Protein AF-A0A5A7NBV4-F1 (afdb_monomer_lite)

Secondary structure (DSSP, 8-state):
---EEEEE-S-HHHHHHHHHHHHHTTT-EEEEE-SSEEEEE-SSTTSPEEEEE--TTSSPP-PPTT-------SSHHHHHHHHHHHHHTT----TTTSTTGGGT-HHHHHHHHHHHHTT--

Radius of gyration: 13.88 Å; chains: 1; bounding box: 31×30×39 Å

Organism: NCBI:txid1236968

Structure (mmCIF, N/CA/C/O backbone):
data_AF-A0A5A7NBV4-F1
#
_entry.id   AF-A0A5A7NBV4-F1
#
loop_
_atom_site.group_PDB
_atom_site.id
_atom_site.type_symbol
_atom_site.label_atom_id
_atom_site.label_alt_id
_atom_site.label_comp_id
_atom_site.label_asym_id
_atom_site.label_entity_id
_atom_site.label_seq_id
_atom_site.pdbx_PDB_ins_code
_atom_site.Cartn_x
_atom_site.Cartn_y
_atom_site.Cartn_z
_atom_site.occupancy
_atom_site.B_iso_or_equiv
_atom_site.auth_seq_id
_atom_site.auth_comp_id
_atom_site.auth_asym_id
_atom_site.auth_atom_id
_atom_site.pdbx_PDB_model_num
ATOM 1 N N . MET A 1 1 ? -3.976 20.137 2.227 1.00 70.00 1 MET A N 1
ATOM 2 C CA . MET A 1 1 ? -4.686 18.863 1.991 1.00 70.00 1 MET A CA 1
ATOM 3 C C . MET A 1 1 ? -3.930 18.112 0.911 1.00 70.00 1 MET A C 1
ATOM 5 O O . MET A 1 1 ? -3.671 18.708 -0.127 1.00 70.00 1 MET A O 1
ATOM 9 N N . ILE A 1 2 ? -3.487 16.883 1.173 1.00 82.31 2 ILE A N 1
ATOM 10 C CA . ILE A 1 2 ? -2.797 16.065 0.165 1.00 82.31 2 ILE A CA 1
ATOM 11 C C . ILE A 1 2 ? -3.876 15.422 -0.708 1.00 82.31 2 ILE A C 1
ATOM 13 O O . ILE A 1 2 ? -4.778 14.785 -0.176 1.00 82.31 2 ILE A O 1
ATOM 17 N N . GLY A 1 3 ? -3.816 15.631 -2.024 1.00 89.81 3 GLY A N 1
ATOM 18 C CA . GLY A 1 3 ? -4.787 15.042 -2.954 1.00 89.81 3 GLY A CA 1
ATOM 19 C C . GLY A 1 3 ? -4.488 13.576 -3.268 1.00 89.81 3 GLY A C 1
ATOM 20 O O . GLY A 1 3 ? -5.403 12.767 -3.396 1.00 89.81 3 GLY A O 1
ATOM 21 N N . TYR A 1 4 ? -3.207 13.233 -3.384 1.00 91.25 4 TYR A N 1
ATOM 22 C CA . TYR A 1 4 ? -2.736 11.865 -3.555 1.00 91.25 4 TYR A CA 1
ATOM 23 C C . TYR A 1 4 ? -1.244 11.758 -3.231 1.00 91.25 4 TYR A C 1
ATOM 25 O O . TYR A 1 4 ? -0.522 12.758 -3.217 1.00 91.25 4 TYR A O 1
ATOM 33 N N . VAL A 1 5 ? -0.782 10.531 -3.020 1.00 90.44 5 VAL A N 1
ATOM 34 C CA . VAL A 1 5 ? 0.635 10.165 -2.968 1.00 90.44 5 VAL A CA 1
ATOM 35 C C . VAL A 1 5 ? 0.895 9.010 -3.928 1.00 90.44 5 VAL A C 1
ATOM 37 O O . VAL A 1 5 ? 0.049 8.129 -4.072 1.00 90.44 5 VAL A O 1
ATOM 40 N N . THR A 1 6 ? 2.062 9.000 -4.569 1.00 90.25 6 THR A N 1
ATOM 41 C CA . THR A 1 6 ? 2.480 7.921 -5.470 1.00 90.25 6 THR A CA 1
ATOM 42 C C . THR A 1 6 ? 3.825 7.368 -5.025 1.00 90.25 6 THR A C 1
ATOM 44 O O . THR A 1 6 ? 4.739 8.138 -4.732 1.00 90.25 6 THR A O 1
ATOM 47 N N . VAL A 1 7 ? 3.958 6.042 -5.000 1.00 88.31 7 VAL A N 1
ATOM 48 C CA . VAL A 1 7 ? 5.206 5.343 -4.671 1.00 88.31 7 VAL A CA 1
ATOM 49 C C . VAL A 1 7 ? 5.690 4.504 -5.852 1.00 88.31 7 VAL A C 1
ATOM 51 O O . VAL A 1 7 ? 4.898 3.935 -6.601 1.00 88.31 7 VAL A O 1
ATOM 54 N N . GLY A 1 8 ? 7.006 4.446 -6.044 1.00 87.69 8 GLY A N 1
ATOM 55 C CA . GLY A 1 8 ? 7.611 3.636 -7.098 1.00 87.69 8 GLY A CA 1
ATOM 56 C C . GLY A 1 8 ? 7.606 2.146 -6.750 1.00 87.69 8 GLY A C 1
ATOM 57 O O . GLY A 1 8 ? 7.876 1.779 -5.609 1.00 87.69 8 GLY A O 1
ATOM 58 N N . THR A 1 9 ? 7.365 1.286 -7.738 1.00 87.12 9 THR A N 1
ATOM 59 C CA . THR A 1 9 ? 7.568 -0.169 -7.648 1.00 87.12 9 THR A CA 1
ATOM 60 C C . THR A 1 9 ? 8.294 -0.686 -8.889 1.00 87.12 9 THR A C 1
ATOM 62 O O . THR A 1 9 ? 8.270 -0.055 -9.943 1.00 87.12 9 THR A O 1
ATOM 65 N N . LYS A 1 10 ? 8.951 -1.840 -8.765 1.00 86.19 10 LYS A N 1
ATOM 66 C CA . LYS A 1 10 ? 9.512 -2.601 -9.896 1.00 86.19 10 LYS A CA 1
ATOM 67 C C . LYS A 1 10 ? 8.536 -3.636 -10.464 1.00 86.19 10 LYS A C 1
ATOM 69 O O . LYS A 1 10 ? 8.723 -4.089 -11.583 1.00 86.19 10 LYS A O 1
ATOM 74 N N . ASP A 1 11 ? 7.527 -4.005 -9.680 1.00 88.69 11 ASP A N 1
ATOM 75 C CA . ASP A 1 11 ? 6.537 -5.028 -10.004 1.00 88.69 11 ASP A CA 1
ATOM 76 C C . ASP A 1 11 ? 5.158 -4.486 -9.618 1.00 88.69 11 ASP A C 1
ATOM 78 O O . ASP A 1 11 ? 4.837 -4.329 -8.433 1.00 88.69 11 ASP A O 1
ATOM 82 N N . LEU A 1 12 ? 4.376 -4.113 -10.633 1.00 90.19 12 LEU A N 1
ATOM 83 C CA . LEU A 1 12 ? 3.040 -3.560 -10.437 1.00 90.19 12 LEU A CA 1
ATOM 84 C C . LEU A 1 12 ? 2.057 -4.606 -9.937 1.00 90.19 12 LEU A C 1
ATOM 86 O O . LEU A 1 12 ? 1.210 -4.265 -9.121 1.00 90.19 12 LEU A O 1
ATOM 90 N N . GLU A 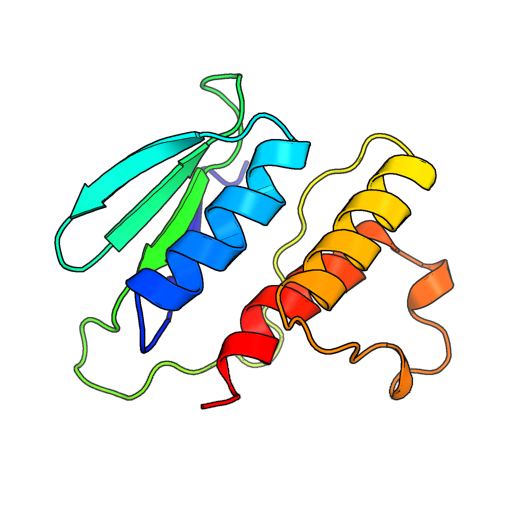1 13 ? 2.147 -5.848 -10.403 1.00 91.50 13 GLU A N 1
ATOM 91 C CA . GLU A 1 13 ? 1.173 -6.885 -10.067 1.00 91.50 13 GLU A CA 1
ATOM 92 C C . GLU A 1 13 ? 1.327 -7.311 -8.610 1.00 91.50 13 GLU A C 1
ATOM 94 O O . GLU A 1 13 ? 0.350 -7.326 -7.857 1.00 91.50 13 GLU A O 1
ATOM 99 N N . LYS A 1 14 ? 2.569 -7.558 -8.178 1.00 90.12 14 LYS A N 1
ATOM 100 C CA . LYS A 1 14 ? 2.880 -7.894 -6.786 1.00 90.12 14 LYS A CA 1
ATOM 101 C C . LYS A 1 14 ? 2.506 -6.756 -5.839 1.00 90.12 14 LYS A C 1
ATOM 103 O O . LYS A 1 14 ? 1.889 -6.990 -4.799 1.00 90.12 14 LYS A O 1
ATOM 108 N N . ALA A 1 15 ? 2.841 -5.517 -6.203 1.00 90.44 15 ALA A N 1
ATOM 109 C CA . ALA A 1 15 ? 2.481 -4.347 -5.410 1.00 90.44 15 ALA A CA 1
ATOM 110 C C . ALA A 1 15 ? 0.962 -4.121 -5.380 1.00 90.44 15 ALA A C 1
ATOM 112 O O . ALA A 1 15 ? 0.410 -3.809 -4.327 1.00 90.44 15 ALA A O 1
ATOM 113 N N . ALA A 1 16 ? 0.264 -4.323 -6.498 1.00 93.19 16 ALA A N 1
ATOM 114 C CA . ALA A 1 16 ? -1.185 -4.197 -6.553 1.00 93.19 16 ALA A CA 1
ATOM 115 C C . ALA A 1 16 ? -1.875 -5.230 -5.669 1.00 93.19 16 ALA A C 1
ATOM 117 O O . ALA A 1 16 ? -2.731 -4.847 -4.882 1.00 93.19 16 ALA A O 1
ATOM 118 N N . ALA A 1 17 ? -1.464 -6.500 -5.724 1.00 93.25 17 ALA A N 1
ATOM 119 C CA . ALA A 1 17 ? -2.011 -7.542 -4.858 1.00 93.25 17 ALA A CA 1
ATOM 120 C C . ALA A 1 17 ? -1.839 -7.198 -3.367 1.00 93.25 17 ALA A C 1
ATOM 122 O O . ALA A 1 17 ? -2.759 -7.387 -2.568 1.00 93.25 17 ALA A O 1
ATOM 123 N N . PHE A 1 18 ? -0.683 -6.634 -3.002 1.00 90.56 18 PHE A N 1
ATOM 124 C CA . PHE A 1 18 ? -0.429 -6.141 -1.653 1.00 90.56 18 PHE A CA 1
ATOM 125 C C . PHE A 1 18 ? -1.382 -4.990 -1.276 1.00 90.56 18 PHE A C 1
ATOM 127 O O . PHE A 1 18 ? -2.075 -5.063 -0.258 1.00 90.56 18 PHE A O 1
ATOM 134 N N . PHE A 1 19 ? -1.448 -3.927 -2.084 1.00 92.06 19 PHE A N 1
ATOM 135 C CA . PHE A 1 19 ? -2.233 -2.735 -1.746 1.00 92.06 19 PHE A CA 1
ATOM 136 C C . PHE A 1 19 ? -3.740 -2.936 -1.889 1.00 92.06 19 PHE A C 1
ATOM 138 O O . PHE A 1 19 ? -4.483 -2.346 -1.111 1.00 92.06 19 PHE A O 1
ATOM 145 N N . ASP A 1 20 ? -4.205 -3.805 -2.785 1.00 94.12 20 ASP A N 1
ATOM 146 C CA . ASP A 1 20 ? -5.609 -4.214 -2.839 1.00 94.12 20 ASP A CA 1
ATOM 147 C C . ASP A 1 20 ? -6.032 -4.826 -1.507 1.00 94.12 20 ASP A C 1
ATOM 149 O O . ASP A 1 20 ? -7.006 -4.389 -0.899 1.00 94.12 20 ASP A O 1
ATOM 153 N N . ALA A 1 21 ? -5.276 -5.817 -1.028 1.00 93.12 21 ALA A N 1
ATOM 154 C CA . ALA A 1 21 ? -5.604 -6.522 0.200 1.00 93.12 21 ALA A CA 1
ATOM 155 C C . ALA A 1 21 ? -5.459 -5.627 1.440 1.00 93.12 21 ALA A C 1
ATOM 157 O O . ALA A 1 21 ? -6.258 -5.741 2.371 1.00 93.12 21 ALA A O 1
ATOM 158 N N . LEU A 1 22 ? -4.467 -4.730 1.459 1.00 90.75 22 LEU A N 1
ATOM 159 C CA . LEU A 1 22 ? -4.254 -3.814 2.577 1.00 90.75 22 LEU A CA 1
ATOM 160 C C . LEU A 1 22 ? -5.314 -2.703 2.619 1.00 90.75 22 LEU A C 1
ATOM 162 O O . LEU A 1 22 ? -5.927 -2.473 3.661 1.00 90.75 22 LEU A O 1
ATOM 166 N N . LEU A 1 23 ? -5.555 -2.017 1.497 1.00 91.62 23 LEU A N 1
ATOM 167 C CA . LEU A 1 23 ? -6.484 -0.884 1.430 1.00 91.62 23 LEU A CA 1
ATOM 168 C C . LEU A 1 23 ? -7.949 -1.328 1.483 1.00 91.62 23 LEU A C 1
ATOM 170 O O . LEU A 1 23 ? -8.791 -0.556 1.948 1.00 91.62 23 LEU A O 1
ATOM 174 N N . ALA A 1 24 ? -8.262 -2.575 1.113 1.00 92.44 24 ALA A N 1
ATOM 175 C CA . ALA A 1 24 ? -9.593 -3.150 1.302 1.00 92.44 24 ALA A CA 1
ATOM 176 C C . ALA A 1 24 ? -10.046 -3.126 2.773 1.00 92.44 24 ALA A C 1
ATOM 178 O O . ALA A 1 24 ? -11.237 -2.946 3.029 1.00 92.44 24 ALA A O 1
ATOM 179 N N . LEU A 1 25 ? -9.124 -3.203 3.747 1.00 90.06 25 LEU A N 1
ATOM 180 C CA . LEU A 1 25 ? -9.455 -3.056 5.175 1.00 90.06 25 LEU A CA 1
ATOM 181 C C . LEU A 1 25 ? -10.095 -1.696 5.495 1.00 90.06 25 LEU A C 1
ATOM 183 O O . LEU A 1 25 ? -10.934 -1.598 6.386 1.00 90.06 25 LEU A O 1
ATOM 187 N N . LYS A 1 26 ? -9.733 -0.657 4.735 1.00 86.38 26 LYS A N 1
ATOM 188 C CA . LYS A 1 26 ? -10.282 0.704 4.830 1.00 86.38 26 LYS A CA 1
ATOM 189 C C . LYS A 1 26 ? -11.436 0.953 3.856 1.00 86.38 26 LYS A C 1
ATOM 191 O O . LYS A 1 26 ? -11.925 2.076 3.748 1.00 86.38 26 LYS A O 1
ATOM 196 N N . GLY A 1 27 ? -11.872 -0.075 3.128 1.00 90.06 27 GLY A N 1
ATOM 197 C CA . GLY A 1 27 ? -12.821 0.055 2.025 1.00 90.06 27 GLY A CA 1
ATOM 198 C C . GLY A 1 27 ? -12.278 0.862 0.848 1.00 90.06 27 GLY A C 1
ATOM 199 O O . GLY A 1 27 ? -13.065 1.454 0.112 1.00 90.06 27 GLY A O 1
ATOM 200 N N . GLY A 1 28 ? -10.952 0.915 0.698 1.00 91.44 28 GLY A N 1
ATOM 201 C CA . GLY A 1 28 ? -10.313 1.464 -0.485 1.00 91.44 28 GLY A CA 1
ATOM 202 C C . GLY A 1 28 ? -10.552 0.572 -1.700 1.00 91.44 28 GLY A C 1
ATOM 203 O O . GLY A 1 28 ? -10.627 -0.651 -1.584 1.00 91.44 28 GLY A O 1
ATOM 204 N N . SER A 1 29 ? -10.676 1.185 -2.871 1.00 93.69 29 SER A N 1
ATOM 205 C CA . SER A 1 29 ? -10.880 0.483 -4.141 1.00 93.69 29 SER A CA 1
ATOM 206 C C . SER A 1 29 ? -10.069 1.129 -5.256 1.00 93.69 29 SER A C 1
ATOM 208 O O . SER A 1 29 ? -9.660 2.289 -5.142 1.00 93.69 29 SER A O 1
ATOM 210 N N . ARG A 1 30 ? -9.796 0.363 -6.319 1.00 94.75 30 ARG A N 1
ATOM 211 C CA . ARG A 1 30 ? -9.047 0.854 -7.479 1.00 94.75 30 ARG A CA 1
ATOM 212 C C . ARG A 1 30 ? -9.830 1.978 -8.158 1.00 94.75 30 ARG A C 1
ATOM 214 O O . ARG A 1 30 ? -10.976 1.802 -8.553 1.00 94.75 30 ARG A O 1
ATOM 221 N N . LEU A 1 31 ? -9.177 3.122 -8.303 1.00 94.12 31 LEU A N 1
ATOM 222 C CA . LEU A 1 31 ? -9.665 4.291 -9.026 1.00 94.12 31 LEU A CA 1
ATOM 223 C C . LEU A 1 31 ? -9.233 4.253 -10.493 1.00 94.12 31 LEU A C 1
ATOM 225 O O . LEU A 1 31 ? -9.996 4.628 -11.377 1.00 94.12 31 LEU A O 1
ATOM 229 N N . MET A 1 32 ? -7.984 3.855 -10.742 1.00 93.25 32 MET A N 1
ATOM 230 C CA . MET A 1 32 ? -7.419 3.774 -12.084 1.00 93.25 32 MET A CA 1
ATOM 231 C C . MET A 1 32 ? -6.409 2.637 -12.165 1.00 93.25 32 MET A C 1
ATOM 233 O O . MET A 1 32 ? -5.722 2.332 -11.187 1.00 93.25 32 MET A O 1
ATOM 237 N N . GLN A 1 33 ? -6.281 2.068 -13.356 1.00 95.06 33 GLN A N 1
ATOM 238 C CA . GLN A 1 33 ? -5.248 1.103 -13.689 1.00 95.06 33 GLN A CA 1
ATOM 239 C C . GLN A 1 33 ? -4.820 1.307 -15.138 1.00 95.06 33 GLN A C 1
ATOM 241 O O . GLN A 1 33 ? -5.649 1.403 -16.038 1.00 95.06 33 GLN A O 1
ATOM 246 N N . THR A 1 34 ? -3.512 1.365 -15.333 1.00 94.12 34 THR A N 1
ATOM 247 C CA . THR A 1 34 ? -2.829 1.374 -16.626 1.00 94.12 34 THR A CA 1
ATOM 248 C C . THR A 1 34 ? -1.656 0.400 -16.553 1.00 94.12 34 THR A C 1
ATOM 250 O O . THR A 1 34 ? -1.317 -0.080 -15.470 1.00 94.12 34 THR A O 1
ATOM 253 N N . ASP A 1 35 ? -0.965 0.191 -17.668 1.00 92.25 35 ASP A N 1
ATOM 254 C CA . ASP A 1 35 ? 0.218 -0.678 -17.729 1.00 92.25 35 ASP A CA 1
ATOM 255 C C . ASP A 1 35 ? 1.405 -0.161 -16.893 1.00 92.25 35 ASP A C 1
ATOM 257 O O . ASP A 1 35 ? 2.404 -0.856 -16.724 1.00 92.25 35 ASP A O 1
ATOM 261 N N . ARG A 1 36 ? 1.330 1.079 -16.386 1.00 91.88 36 ARG A N 1
ATOM 262 C CA . ARG A 1 36 ? 2.415 1.724 -15.627 1.00 91.88 36 ARG A CA 1
ATOM 263 C C . ARG A 1 36 ? 2.023 2.203 -14.237 1.00 91.88 36 ARG A C 1
ATOM 265 O O . ARG A 1 36 ? 2.917 2.449 -13.431 1.00 91.88 36 ARG A O 1
ATOM 272 N N . VAL A 1 37 ? 0.733 2.381 -13.964 1.00 93.94 37 VAL A N 1
AT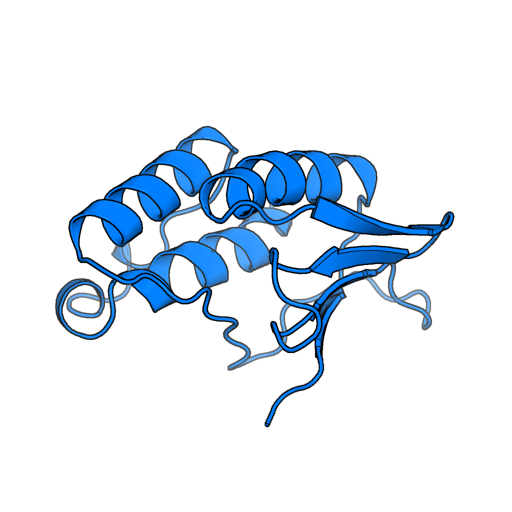OM 273 C CA . VAL A 1 37 ? 0.231 3.023 -12.742 1.00 93.94 37 VAL A CA 1
ATOM 274 C C . VAL A 1 37 ? -1.058 2.360 -12.293 1.00 93.94 37 VAL A C 1
ATOM 276 O O . VAL A 1 37 ? -1.962 2.154 -13.104 1.00 93.94 37 VAL A O 1
ATOM 279 N N . ILE A 1 38 ? -1.168 2.111 -10.991 1.00 96.19 38 ILE A N 1
ATOM 280 C CA . ILE A 1 38 ? -2.409 1.687 -10.339 1.00 96.19 38 ILE A CA 1
ATOM 281 C C . ILE A 1 38 ? -2.658 2.632 -9.172 1.00 96.19 38 ILE A C 1
ATOM 283 O O . ILE A 1 38 ? -1.737 2.926 -8.413 1.00 96.19 38 ILE A O 1
ATOM 287 N N . ALA A 1 39 ? -3.884 3.133 -9.039 1.00 96.00 39 ALA A N 1
ATOM 288 C CA . ALA A 1 39 ? -4.254 4.002 -7.930 1.00 96.00 39 ALA A CA 1
ATOM 289 C C . ALA A 1 39 ? -5.535 3.543 -7.250 1.00 96.00 39 ALA A C 1
ATOM 291 O O . ALA A 1 39 ? -6.450 3.031 -7.894 1.00 96.00 39 ALA A O 1
ATOM 292 N N . TRP A 1 40 ? -5.612 3.818 -5.956 1.00 95.69 40 TRP A N 1
ATOM 293 C CA . TRP A 1 40 ? -6.735 3.552 -5.080 1.00 95.69 40 TRP A CA 1
ATOM 294 C C . TRP A 1 40 ? -7.221 4.840 -4.434 1.00 95.69 40 TRP A C 1
ATOM 296 O O . TRP A 1 40 ? -6.486 5.824 -4.305 1.00 95.69 40 TRP A O 1
ATOM 306 N N . ARG A 1 41 ? -8.470 4.808 -3.983 1.00 94.25 41 ARG A N 1
ATOM 307 C CA . ARG A 1 41 ? -9.053 5.830 -3.117 1.00 94.25 41 ARG A CA 1
ATOM 308 C C . ARG A 1 41 ? -9.948 5.169 -2.081 1.00 94.25 41 ARG A C 1
ATOM 310 O O . ARG A 1 41 ? -10.473 4.083 -2.332 1.00 94.25 41 ARG A O 1
ATOM 317 N N . GLY A 1 42 ? -10.104 5.825 -0.933 1.00 89.94 42 GLY A N 1
ATOM 318 C CA . GLY A 1 42 ? -11.136 5.485 0.043 1.00 89.94 42 GLY A CA 1
ATOM 319 C C . GLY A 1 42 ? -12.556 5.698 -0.499 1.00 89.94 42 GLY A C 1
ATOM 320 O O . GLY A 1 42 ? -12.759 6.043 -1.666 1.00 89.94 42 GLY A O 1
ATOM 321 N N . LYS A 1 43 ? -13.552 5.458 0.356 1.00 86.88 43 LYS A N 1
ATOM 322 C CA . LYS A 1 43 ? -14.974 5.490 -0.022 1.00 86.88 43 LYS A CA 1
ATOM 323 C C . LYS A 1 43 ? -15.459 6.889 -0.392 1.00 86.88 43 LYS A C 1
ATOM 325 O O . LYS A 1 43 ? -16.381 7.012 -1.196 1.00 86.88 43 LYS A O 1
ATOM 330 N N . ASN A 1 44 ? -14.879 7.931 0.201 1.00 88.00 44 ASN A N 1
ATOM 331 C CA . ASN A 1 44 ? -15.301 9.296 -0.062 1.00 88.00 44 ASN A CA 1
ATOM 332 C C . ASN A 1 44 ? -14.471 9.891 -1.206 1.00 88.00 44 ASN A C 1
ATOM 334 O O . ASN A 1 44 ? -13.251 9.728 -1.243 1.00 88.00 44 ASN A O 1
ATOM 338 N N . PRO A 1 45 ? -15.081 10.685 -2.103 1.00 84.00 45 PRO A N 1
ATOM 339 C CA . PRO A 1 45 ? -14.345 11.373 -3.165 1.00 84.00 45 PRO A CA 1
ATOM 340 C C . PRO A 1 45 ? -13.223 12.294 -2.660 1.00 84.00 45 PRO A C 1
ATOM 342 O O . PRO A 1 45 ? -12.277 12.552 -3.404 1.00 84.00 45 PRO A O 1
ATOM 345 N N . GLN A 1 46 ? -13.346 12.771 -1.416 1.00 87.25 46 GLN A N 1
ATOM 346 C CA . GLN A 1 46 ? -12.390 13.647 -0.733 1.00 87.25 46 GLN A CA 1
ATOM 347 C C . GLN A 1 46 ? -11.241 12.890 -0.052 1.00 87.25 46 GLN A C 1
ATOM 349 O O . GLN A 1 46 ? -10.294 13.527 0.406 1.00 87.25 46 GLN A O 1
ATOM 354 N N . ASP A 1 47 ? -11.308 11.557 0.021 1.00 88.94 47 ASP A N 1
ATOM 355 C CA . ASP A 1 47 ? -10.232 10.761 0.601 1.00 88.94 47 ASP A CA 1
ATOM 356 C C . ASP A 1 47 ? -8.972 10.883 -0.270 1.00 88.94 47 ASP A C 1
ATOM 358 O O . ASP A 1 47 ? -9.040 10.917 -1.505 1.00 88.94 47 ASP A O 1
ATOM 362 N N . CYS A 1 48 ? -7.809 10.927 0.380 1.00 89.44 48 CYS A N 1
ATOM 363 C CA . CYS A 1 48 ? -6.519 11.000 -0.299 1.00 89.44 48 CYS A CA 1
ATOM 364 C C . CYS A 1 48 ? -6.304 9.769 -1.196 1.00 89.44 48 CYS A C 1
ATOM 366 O O . CYS A 1 48 ? -6.536 8.630 -0.782 1.00 89.44 48 CYS A O 1
ATOM 368 N N . GLY A 1 49 ? -5.844 9.996 -2.427 1.00 92.25 49 GLY A N 1
ATOM 369 C CA . GLY A 1 49 ? -5.463 8.919 -3.335 1.00 92.25 49 GLY A CA 1
ATOM 370 C C . GLY A 1 49 ? -4.129 8.275 -2.951 1.00 92.25 49 GLY A C 1
ATOM 371 O O . GLY A 1 49 ? -3.198 8.946 -2.507 1.00 92.25 49 GLY A O 1
ATOM 372 N N . PHE A 1 50 ? -4.005 6.975 -3.189 1.00 93.06 50 PHE A N 1
ATOM 373 C CA . PHE A 1 50 ? -2.735 6.258 -3.089 1.00 93.06 50 PHE A CA 1
ATOM 374 C C . PHE A 1 50 ? -2.420 5.613 -4.432 1.00 93.06 50 PHE A C 1
ATOM 376 O O . PHE A 1 50 ? -3.282 4.952 -4.999 1.00 93.06 50 PHE A O 1
ATOM 383 N N . GLY A 1 51 ? -1.214 5.802 -4.954 1.00 93.25 51 GLY A N 1
ATOM 384 C CA . GLY A 1 51 ? -0.789 5.264 -6.240 1.00 93.25 51 GLY A CA 1
ATOM 385 C C . GLY A 1 51 ? 0.509 4.476 -6.145 1.00 93.25 51 GLY A C 1
ATOM 386 O O . GLY A 1 51 ? 1.407 4.828 -5.384 1.00 93.25 51 GLY A O 1
ATOM 387 N N . ILE A 1 52 ? 0.631 3.451 -6.979 1.00 92.88 52 ILE A N 1
ATOM 388 C CA . ILE A 1 52 ? 1.903 2.816 -7.319 1.00 92.88 52 ILE A CA 1
ATOM 389 C C . ILE A 1 52 ? 2.219 3.074 -8.787 1.00 92.88 52 ILE A C 1
ATOM 391 O O . ILE A 1 52 ? 1.312 3.104 -9.620 1.00 92.88 52 ILE A O 1
ATOM 395 N N . ALA A 1 53 ? 3.496 3.253 -9.111 1.00 92.00 53 ALA A N 1
ATOM 396 C CA . ALA A 1 53 ? 3.936 3.490 -10.480 1.00 92.00 53 ALA A CA 1
ATOM 397 C C . ALA A 1 53 ? 5.268 2.802 -10.790 1.00 92.00 53 ALA A C 1
ATOM 399 O O . ALA A 1 53 ? 6.143 2.711 -9.928 1.00 92.00 53 ALA A O 1
ATOM 400 N N . LEU A 1 54 ? 5.450 2.384 -12.043 1.00 90.12 54 LEU A N 1
ATOM 401 C CA . LEU A 1 54 ? 6.780 2.096 -12.581 1.00 90.12 54 LEU A CA 1
ATOM 402 C C . LEU A 1 54 ? 7.537 3.421 -12.782 1.00 90.12 54 LEU A C 1
ATOM 404 O O . LEU A 1 54 ? 6.965 4.341 -13.379 1.00 90.12 54 LEU A O 1
ATOM 408 N N . PRO A 1 55 ? 8.808 3.538 -12.348 1.00 86.06 55 PRO A N 1
ATOM 409 C CA . PRO A 1 55 ? 9.613 4.737 -12.565 1.00 86.06 55 PRO A CA 1
ATOM 410 C C . PRO A 1 55 ? 9.614 5.177 -14.034 1.00 86.06 55 PRO A C 1
ATOM 412 O O . PRO A 1 55 ? 9.782 4.371 -14.952 1.00 86.06 55 PRO A O 1
ATOM 415 N N . GLN A 1 56 ? 9.378 6.467 -14.265 1.00 80.25 56 GLN A N 1
ATOM 416 C CA . GLN A 1 56 ? 9.297 7.047 -15.611 1.00 80.25 56 GLN A CA 1
ATOM 417 C C . GLN A 1 56 ? 10.685 7.206 -16.252 1.00 80.25 56 GLN A C 1
ATOM 419 O O . GLN A 1 56 ? 10.812 7.160 -17.470 1.00 80.25 56 GLN A O 1
ATOM 424 N N . ASP A 1 57 ? 11.716 7.393 -15.429 1.00 83.25 57 ASP A N 1
ATOM 425 C CA . ASP A 1 57 ? 13.099 7.674 -15.828 1.00 83.25 57 ASP A CA 1
ATOM 426 C C . ASP A 1 57 ? 13.905 6.416 -16.196 1.00 83.25 57 ASP A C 1
ATOM 428 O O . ASP A 1 57 ? 15.063 6.518 -16.591 1.00 83.25 57 ASP A O 1
ATOM 432 N N . GLY A 1 58 ? 13.300 5.230 -16.073 1.00 77.75 58 GLY A N 1
ATOM 433 C CA . GLY A 1 58 ? 13.941 3.945 -16.352 1.00 77.75 58 GLY A CA 1
ATOM 434 C C . GLY A 1 58 ? 14.913 3.474 -15.267 1.00 77.75 58 GLY A C 1
ATOM 435 O O . GLY A 1 58 ? 15.475 2.387 -15.402 1.00 77.75 58 GLY A O 1
ATOM 436 N N . ASN A 1 59 ? 15.094 4.237 -14.186 1.00 83.06 59 ASN A N 1
ATOM 437 C CA . ASN A 1 59 ? 15.914 3.809 -13.061 1.00 83.06 59 ASN A CA 1
ATOM 438 C C . ASN A 1 59 ? 15.157 2.799 -12.183 1.00 83.06 59 ASN A C 1
ATOM 440 O O . ASN A 1 59 ? 13.922 2.777 -12.168 1.00 83.06 59 ASN A O 1
ATOM 444 N N . PRO A 1 60 ? 15.870 1.965 -11.405 1.00 81.00 60 PRO A N 1
ATOM 445 C CA . PRO A 1 60 ? 15.231 1.091 -10.432 1.00 81.00 60 PRO A CA 1
ATOM 446 C C . PRO A 1 60 ? 14.392 1.887 -9.429 1.00 81.00 60 PRO A C 1
ATOM 448 O O . PRO A 1 60 ? 14.823 2.927 -8.926 1.00 81.00 60 PRO A O 1
ATOM 451 N N . ALA A 1 61 ? 13.213 1.364 -9.084 1.00 81.19 61 ALA A N 1
ATOM 452 C CA . ALA A 1 61 ? 12.404 1.941 -8.020 1.00 81.19 61 ALA A CA 1
ATOM 453 C C . ALA A 1 61 ? 13.211 1.972 -6.713 1.00 81.19 61 ALA A C 1
ATOM 455 O O . ALA A 1 61 ? 13.791 0.967 -6.296 1.00 81.19 61 ALA A O 1
ATOM 456 N N . SER A 1 62 ? 13.244 3.134 -6.068 1.00 77.38 62 SER A N 1
ATOM 457 C C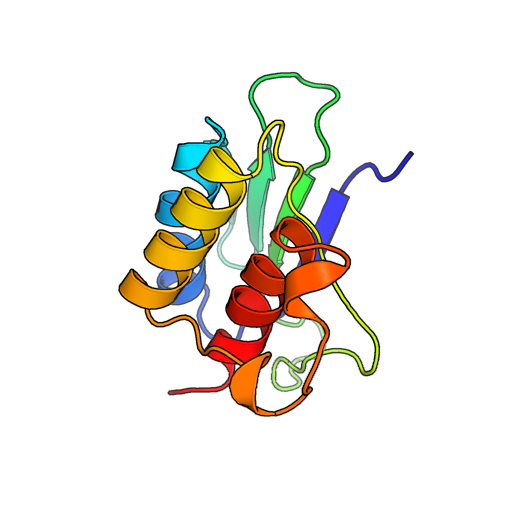A . SER A 1 62 ? 13.907 3.329 -4.784 1.00 77.38 62 SER A CA 1
ATOM 458 C C . SER A 1 62 ? 12.941 3.943 -3.783 1.00 77.38 62 SER A C 1
ATOM 460 O O . SER A 1 62 ? 11.953 4.586 -4.139 1.00 77.38 62 SER A O 1
ATOM 462 N N . VAL A 1 63 ? 13.230 3.726 -2.505 1.00 73.06 63 VAL A N 1
ATOM 463 C CA . VAL A 1 63 ? 12.541 4.426 -1.421 1.00 73.06 63 VAL A CA 1
ATOM 464 C C . VAL A 1 63 ? 13.240 5.761 -1.198 1.00 73.06 63 VAL A C 1
ATOM 466 O O . VAL A 1 63 ? 14.468 5.814 -1.085 1.00 73.06 63 VAL A O 1
ATOM 469 N N . GLY A 1 64 ? 12.468 6.845 -1.152 1.00 70.81 64 GLY A N 1
ATOM 470 C CA . GLY A 1 64 ? 13.010 8.160 -0.831 1.00 70.81 64 GLY A CA 1
ATOM 471 C C . GLY A 1 64 ? 13.503 8.192 0.616 1.00 70.81 64 GLY A C 1
ATOM 472 O O . GLY A 1 64 ? 12.801 7.747 1.526 1.00 70.81 64 GLY A O 1
ATOM 473 N N . ASN A 1 65 ? 14.708 8.714 0.846 1.00 72.94 65 ASN A N 1
ATOM 474 C CA . ASN A 1 65 ? 15.230 8.871 2.201 1.00 72.94 65 ASN A CA 1
ATOM 475 C C . ASN A 1 65 ? 14.342 9.847 2.996 1.00 72.94 65 ASN A C 1
ATOM 477 O O . ASN A 1 65 ? 14.152 10.986 2.575 1.00 72.94 65 ASN A O 1
ATOM 481 N N . GLY A 1 66 ? 13.785 9.391 4.122 1.00 67.00 66 GLY A N 1
ATOM 482 C CA . GLY A 1 66 ? 12.841 10.159 4.942 1.00 67.00 66 GLY A CA 1
ATOM 483 C C . GLY A 1 66 ? 11.384 10.142 4.457 1.00 67.00 66 GLY A C 1
ATOM 484 O O . GLY A 1 66 ? 10.537 10.767 5.091 1.00 67.00 66 GLY A O 1
ATOM 485 N N . VAL A 1 67 ? 11.063 9.428 3.370 1.00 77.81 67 VAL A N 1
ATOM 486 C CA . VAL A 1 67 ? 9.679 9.304 2.887 1.00 77.81 67 VAL A CA 1
ATOM 487 C C . VAL A 1 67 ? 8.903 8.313 3.745 1.00 77.81 67 VAL A C 1
ATOM 489 O O . VAL A 1 67 ? 9.318 7.173 3.953 1.00 77.81 67 VAL A O 1
ATOM 492 N N . MET A 1 68 ? 7.733 8.753 4.196 1.00 74.62 68 MET A N 1
ATOM 493 C CA . MET A 1 68 ? 6.815 7.973 5.008 1.00 74.62 68 MET A CA 1
ATOM 494 C C . MET A 1 68 ? 5.385 8.283 4.576 1.00 74.62 68 MET A C 1
ATOM 496 O O . MET A 1 68 ? 4.985 9.445 4.520 1.00 74.62 68 MET A O 1
ATOM 500 N N . VAL A 1 69 ? 4.621 7.240 4.259 1.00 81.06 69 VAL A N 1
ATOM 501 C CA . VAL A 1 69 ? 3.190 7.349 3.959 1.00 81.06 69 VAL A CA 1
ATOM 502 C C . VAL A 1 69 ? 2.425 6.743 5.122 1.00 81.06 69 VAL A C 1
ATOM 504 O O . VAL A 1 69 ? 2.814 5.697 5.628 1.00 81.06 69 VAL A O 1
ATOM 507 N N . ALA A 1 70 ? 1.353 7.405 5.547 1.00 78.31 70 ALA A N 1
ATOM 508 C CA . ALA A 1 70 ? 0.481 6.956 6.622 1.00 78.31 70 ALA A CA 1
ATOM 509 C C . ALA A 1 70 ? -0.945 6.734 6.086 1.00 78.31 70 ALA A C 1
ATOM 511 O O . ALA A 1 70 ? -1.434 7.511 5.271 1.00 78.31 70 ALA A O 1
ATOM 512 N N . ILE A 1 71 ? -1.605 5.680 6.560 1.00 81.25 71 ILE A N 1
ATOM 513 C CA . ILE A 1 71 ? -2.993 5.318 6.315 1.00 81.25 71 ILE A CA 1
ATOM 514 C C . ILE A 1 71 ? -3.665 5.634 7.630 1.00 81.25 71 ILE A C 1
ATOM 516 O O . ILE A 1 71 ? -3.232 5.195 8.698 1.00 81.25 71 ILE A O 1
ATOM 520 N N . GLU A 1 72 ? -4.709 6.432 7.535 1.00 81.69 72 GLU A N 1
ATOM 521 C CA . GLU A 1 72 ? -5.487 6.827 8.685 1.00 81.69 72 GLU A CA 1
ATOM 522 C C . GLU A 1 72 ? -6.201 5.617 9.298 1.00 81.69 72 GLU A C 1
ATOM 524 O O . GLU A 1 72 ? -6.864 4.834 8.609 1.00 81.69 72 GLU A O 1
ATOM 529 N N . ALA A 1 73 ? -6.100 5.490 10.615 1.00 81.62 73 ALA A N 1
ATOM 530 C CA . ALA A 1 73 ? -6.821 4.509 11.408 1.00 81.62 73 ALA A CA 1
ATOM 531 C C . ALA A 1 73 ? -7.574 5.240 12.523 1.00 81.62 73 ALA A C 1
ATOM 533 O O . ALA A 1 73 ? -7.024 6.123 13.176 1.00 81.62 73 ALA A O 1
ATOM 534 N N . ALA A 1 74 ? -8.827 4.861 12.741 1.00 82.56 74 ALA A N 1
ATOM 535 C CA . ALA A 1 74 ? -9.719 5.447 13.731 1.00 82.56 74 ALA A CA 1
ATOM 536 C C . ALA A 1 74 ? -9.502 4.873 15.141 1.00 82.56 74 ALA A C 1
ATOM 538 O O . ALA A 1 74 ? -10.024 5.415 16.113 1.00 82.56 74 ALA A O 1
ATOM 539 N N . SER A 1 75 ? -8.766 3.763 15.273 1.00 82.50 75 SER A N 1
ATOM 540 C CA . SER A 1 75 ? -8.531 3.107 16.563 1.00 82.50 75 SER A CA 1
ATOM 541 C C . SER A 1 75 ? -7.222 2.309 16.601 1.00 82.50 75 SER A C 1
ATOM 543 O O . SER A 1 75 ? -6.749 1.858 15.554 1.00 82.50 75 SER A O 1
ATOM 545 N N . PRO A 1 76 ? -6.652 2.053 17.795 1.00 79.19 76 PRO A N 1
ATOM 546 C CA . PRO A 1 76 ? -5.507 1.152 17.951 1.00 79.19 76 PRO A CA 1
ATOM 547 C C . PRO A 1 76 ? -5.758 -0.266 17.414 1.00 79.19 76 PRO A C 1
ATOM 549 O O . PRO A 1 76 ? -4.855 -0.895 16.876 1.00 79.19 76 PRO A O 1
ATOM 552 N N . GLN A 1 77 ? -6.991 -0.765 17.510 1.00 84.81 77 GLN A N 1
ATOM 553 C CA . GLN A 1 77 ? -7.366 -2.088 17.008 1.00 84.81 77 GLN A CA 1
ATOM 554 C C . GLN A 1 77 ? -7.294 -2.151 15.480 1.00 84.81 77 GLN A C 1
ATOM 556 O O . GLN A 1 77 ? -6.836 -3.142 14.915 1.00 84.81 77 GLN A O 1
ATOM 561 N N . GLU A 1 78 ? -7.721 -1.083 14.806 1.00 83.25 78 GLU A N 1
ATOM 562 C CA . GLU A 1 78 ? -7.612 -0.974 13.352 1.00 83.25 78 GLU A CA 1
ATOM 563 C C . GLU A 1 78 ? -6.150 -0.902 12.909 1.00 83.25 78 GLU A C 1
ATOM 565 O O . GLU A 1 78 ? -5.762 -1.529 11.927 1.00 83.25 78 GLU A O 1
ATOM 570 N N . VAL A 1 79 ? -5.316 -0.209 13.679 1.00 79.94 79 VAL A N 1
ATOM 571 C CA . VAL A 1 79 ? -3.876 -0.195 13.442 1.00 79.94 79 VAL A CA 1
ATOM 572 C C . VAL A 1 79 ? -3.272 -1.594 13.527 1.00 79.94 79 VAL A C 1
ATOM 574 O O . VAL A 1 79 ? -2.531 -1.991 12.629 1.00 79.94 79 VAL A O 1
ATOM 577 N N . ASP A 1 80 ? -3.603 -2.353 14.571 1.00 82.44 80 ASP A N 1
ATOM 578 C CA . ASP A 1 80 ? -3.126 -3.727 14.721 1.00 82.44 80 ASP A CA 1
ATOM 579 C C . ASP A 1 80 ? -3.605 -4.624 13.573 1.00 82.44 80 ASP A C 1
ATOM 581 O O . ASP A 1 80 ? -2.855 -5.488 13.116 1.00 82.44 80 ASP A O 1
ATOM 585 N N . ALA A 1 81 ? -4.833 -4.420 13.088 1.00 86.88 81 ALA A N 1
ATOM 586 C CA . ALA A 1 81 ? -5.371 -5.156 11.949 1.00 86.88 81 ALA A CA 1
ATOM 587 C C . ALA A 1 81 ? -4.598 -4.852 10.655 1.00 86.88 81 ALA A C 1
ATOM 589 O O . ALA A 1 81 ? -4.185 -5.779 9.958 1.00 86.88 81 ALA A O 1
ATOM 590 N N . ILE A 1 82 ? -4.342 -3.571 10.367 1.00 85.44 82 ILE A N 1
ATOM 591 C CA . ILE A 1 82 ? -3.555 -3.139 9.202 1.00 85.44 82 ILE A CA 1
ATOM 592 C C . ILE A 1 82 ? -2.124 -3.675 9.299 1.00 85.44 82 ILE A C 1
ATOM 594 O O . ILE A 1 82 ? -1.607 -4.217 8.326 1.00 85.44 82 ILE A O 1
ATOM 598 N N . TYR A 1 83 ? -1.497 -3.586 10.475 1.00 81.56 83 TYR A N 1
ATOM 599 C CA . TYR A 1 83 ? -0.144 -4.090 10.709 1.00 81.56 83 TYR A CA 1
ATOM 600 C C . TYR A 1 83 ? -0.045 -5.603 10.489 1.00 81.56 83 TYR A C 1
ATOM 602 O O . TYR A 1 83 ? 0.794 -6.061 9.715 1.00 81.56 83 TYR A O 1
ATOM 610 N N . LYS A 1 84 ? -0.925 -6.392 11.119 1.00 85.69 84 LYS A N 1
ATOM 611 C CA . LYS A 1 84 ? -0.948 -7.852 10.937 1.00 85.69 84 LYS A CA 1
ATOM 612 C C . LYS A 1 84 ? -1.159 -8.216 9.474 1.00 85.69 84 LYS A C 1
ATOM 614 O O . LYS A 1 84 ? -0.443 -9.067 8.956 1.00 85.69 84 LYS A O 1
ATOM 619 N N . LYS A 1 85 ? -2.074 -7.520 8.793 1.00 87.38 85 LYS A N 1
ATOM 620 C CA . LYS A 1 85 ? -2.327 -7.764 7.377 1.00 87.38 85 LYS A CA 1
ATOM 621 C C . LYS A 1 85 ? -1.120 -7.429 6.508 1.00 87.38 85 LYS A C 1
ATOM 6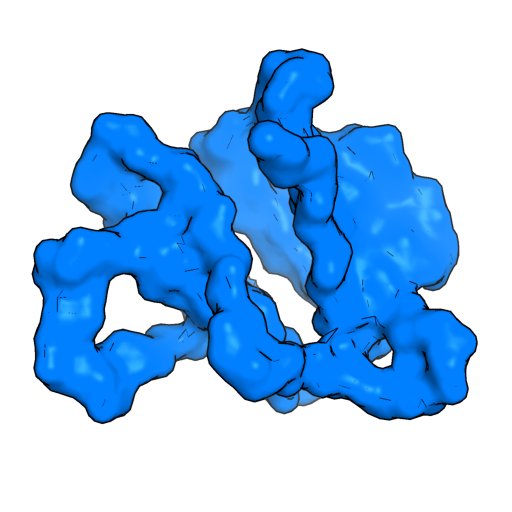23 O O . LYS A 1 85 ? -0.793 -8.201 5.615 1.00 87.38 85 LYS A O 1
ATOM 628 N N . ALA A 1 86 ? -0.435 -6.321 6.782 1.00 85.38 86 ALA A N 1
ATOM 629 C CA . ALA A 1 86 ? 0.788 -5.962 6.076 1.00 85.38 86 ALA A CA 1
ATOM 630 C C . ALA A 1 86 ? 1.852 -7.059 6.221 1.00 85.38 86 ALA A C 1
ATOM 632 O O . ALA A 1 86 ? 2.437 -7.456 5.218 1.00 85.38 86 ALA A O 1
ATOM 633 N N . LEU A 1 87 ? 2.051 -7.605 7.427 1.00 83.75 87 LEU A N 1
ATOM 634 C CA . LEU A 1 87 ? 2.981 -8.719 7.651 1.00 83.75 87 LEU A CA 1
ATOM 635 C C . LEU A 1 87 ? 2.571 -9.996 6.906 1.00 83.75 87 LEU A C 1
ATOM 637 O O . LEU A 1 87 ? 3.413 -10.624 6.269 1.00 83.75 87 LEU A O 1
ATOM 641 N N . GLU A 1 88 ? 1.288 -10.367 6.942 1.00 87.56 88 GLU A N 1
ATOM 642 C CA . GLU A 1 88 ? 0.759 -11.528 6.204 1.00 87.56 88 GLU A CA 1
ATOM 643 C C . GLU A 1 88 ? 1.006 -11.426 4.694 1.00 87.56 88 GLU A C 1
ATOM 645 O O . GLU A 1 88 ? 1.260 -12.431 4.035 1.00 87.56 88 GLU A O 1
ATOM 650 N N . LEU A 1 89 ? 0.940 -10.213 4.143 1.00 84.31 89 LEU A N 1
ATOM 651 C CA . LEU A 1 89 ? 1.150 -9.938 2.722 1.00 84.31 89 LEU A CA 1
ATOM 652 C C . LEU A 1 89 ? 2.639 -9.849 2.332 1.00 84.31 89 LEU A C 1
ATOM 654 O O . LEU A 1 89 ? 2.953 -9.534 1.186 1.00 84.31 89 LEU A O 1
ATOM 658 N N . GLY A 1 90 ? 3.561 -10.120 3.263 1.00 81.81 90 GLY A N 1
ATOM 659 C CA . GLY A 1 90 ? 5.008 -10.061 3.030 1.00 81.81 90 GLY A CA 1
ATOM 660 C C . GLY A 1 90 ? 5.647 -8.710 3.362 1.00 81.81 90 GLY A C 1
ATOM 661 O O . GLY A 1 90 ? 6.772 -8.441 2.944 1.00 81.81 90 GLY A O 1
ATOM 662 N N . GLY A 1 91 ? 4.942 -7.853 4.102 1.00 76.38 91 GLY A N 1
ATOM 663 C CA . GLY A 1 91 ? 5.491 -6.657 4.734 1.00 76.38 91 GLY A CA 1
ATOM 664 C C . GLY A 1 91 ? 6.583 -7.004 5.746 1.00 76.38 91 GLY A C 1
ATOM 665 O O . GLY A 1 91 ? 6.507 -8.019 6.437 1.00 76.38 91 GLY A O 1
ATOM 666 N N . THR A 1 92 ? 7.591 -6.143 5.866 1.00 68.81 92 THR A N 1
ATOM 667 C CA . THR A 1 92 ? 8.704 -6.347 6.802 1.00 68.81 92 THR A CA 1
ATOM 668 C C . THR A 1 92 ? 8.581 -5.379 7.963 1.00 68.81 92 THR A C 1
ATOM 670 O O . THR A 1 92 ? 8.464 -4.179 7.742 1.00 68.81 92 THR A O 1
ATOM 673 N N . ASP A 1 93 ? 8.667 -5.880 9.194 1.00 70.88 93 ASP A N 1
ATOM 674 C CA . ASP A 1 93 ? 8.687 -5.037 10.389 1.00 70.88 93 ASP A CA 1
ATOM 675 C C . ASP A 1 93 ? 10.057 -4.372 10.591 1.00 70.88 93 ASP A C 1
ATOM 677 O O . ASP A 1 93 ? 11.042 -5.017 10.961 1.00 70.88 93 ASP A O 1
ATOM 681 N N . GLU A 1 94 ? 10.114 -3.058 10.399 1.00 59.78 94 GLU A N 1
ATOM 682 C CA . GLU A 1 94 ? 11.308 -2.256 10.671 1.00 59.78 94 GLU A CA 1
ATOM 683 C C . GLU A 1 94 ? 11.297 -1.605 12.070 1.00 59.78 94 GLU A C 1
ATOM 685 O O . GLU A 1 94 ? 12.342 -1.153 12.547 1.00 59.78 94 GLU A O 1
ATOM 690 N N . ALA A 1 95 ? 10.171 -1.639 12.798 1.00 51.94 95 ALA A N 1
ATOM 691 C CA . ALA A 1 95 ? 10.093 -1.151 14.179 1.00 51.94 95 ALA A CA 1
ATOM 692 C C . ALA A 1 95 ? 10.933 -2.004 15.145 1.00 51.94 95 ALA A C 1
ATOM 694 O O . ALA A 1 95 ? 11.324 -1.524 16.209 1.00 51.94 95 ALA A O 1
ATOM 695 N N . ARG A 1 96 ? 11.310 -3.231 14.752 1.00 45.69 96 ARG A N 1
ATOM 696 C CA . ARG A 1 96 ? 12.265 -4.067 15.498 1.00 45.69 96 ARG A CA 1
ATOM 697 C C . ARG A 1 96 ? 13.662 -3.439 15.615 1.00 45.69 96 ARG A C 1
ATOM 699 O O . ARG A 1 96 ? 14.412 -3.819 16.507 1.00 45.69 96 ARG A O 1
ATOM 706 N N . ARG A 1 97 ? 14.027 -2.497 14.733 1.00 43.00 97 ARG A N 1
ATOM 707 C CA . ARG A 1 97 ? 15.320 -1.784 14.776 1.00 43.00 97 ARG A CA 1
ATOM 708 C C . ARG A 1 97 ? 15.261 -0.444 15.512 1.00 43.00 97 ARG A C 1
ATOM 710 O O . ARG A 1 97 ? 16.298 0.041 15.951 1.00 43.00 97 ARG A O 1
ATOM 717 N N . ALA A 1 98 ? 14.075 0.138 15.668 1.00 43.34 98 ALA A N 1
ATOM 718 C CA . ALA A 1 98 ? 13.873 1.424 16.325 1.00 43.34 98 ALA A CA 1
ATOM 719 C C . ALA A 1 98 ? 13.116 1.211 17.642 1.00 43.34 98 ALA A C 1
ATOM 721 O O . ALA A 1 98 ? 11.890 1.313 17.698 1.00 43.34 98 ALA A O 1
ATOM 722 N N . ASN A 1 99 ? 13.864 0.882 18.699 1.00 37.97 99 ASN A N 1
ATOM 723 C CA . ASN A 1 99 ? 13.377 0.745 20.073 1.00 37.97 99 ASN A CA 1
ATOM 724 C C . ASN A 1 99 ? 12.529 1.975 20.477 1.00 37.97 99 ASN A C 1
ATOM 726 O O . ASN A 1 99 ? 13.081 2.982 20.907 1.00 37.97 99 ASN A O 1
ATOM 730 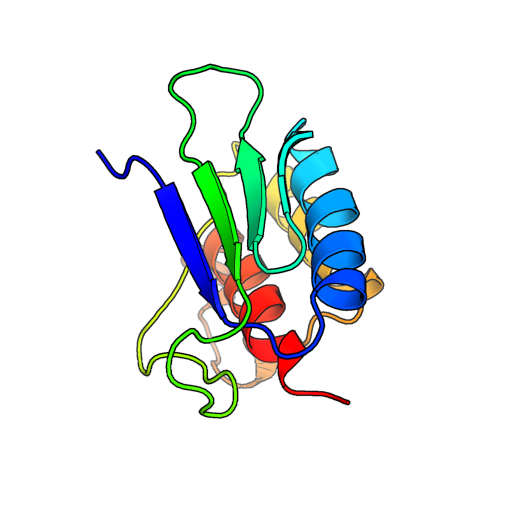N N . GLY A 1 100 ? 11.199 1.915 20.324 1.00 41.12 100 GLY A N 1
ATOM 731 C CA . GLY A 1 100 ? 10.272 2.939 20.834 1.00 41.12 100 GLY A CA 1
ATOM 732 C C . GLY A 1 100 ? 9.215 3.490 19.865 1.00 41.12 100 GLY A C 1
ATOM 733 O O . GLY A 1 100 ? 8.224 4.045 20.334 1.00 41.12 100 GLY A O 1
ATOM 734 N N . CYS A 1 101 ? 9.323 3.305 18.542 1.00 42.56 101 CYS A N 1
ATOM 735 C CA . CYS A 1 101 ? 8.356 3.918 17.606 1.00 42.56 101 CYS A CA 1
ATOM 736 C C . CYS A 1 101 ? 6.935 3.326 17.672 1.00 42.56 101 CYS A C 1
ATOM 738 O O . CYS A 1 101 ? 5.976 3.989 17.275 1.00 42.56 101 CYS A O 1
ATOM 740 N N . ARG A 1 102 ? 6.772 2.115 18.224 1.00 46.09 102 ARG A N 1
ATOM 741 C CA . ARG A 1 102 ? 5.463 1.450 18.354 1.00 46.09 102 ARG A CA 1
ATOM 742 C C . ARG A 1 102 ? 4.493 2.210 19.269 1.00 46.09 102 ARG A C 1
ATOM 744 O O . ARG A 1 102 ? 3.287 2.106 19.081 1.00 46.09 102 ARG A O 1
ATOM 751 N N . ALA A 1 103 ? 5.014 2.984 20.224 1.00 39.38 103 ALA A N 1
ATOM 752 C CA . ALA A 1 103 ? 4.209 3.746 21.178 1.00 39.38 103 ALA A CA 1
ATOM 753 C C . ALA A 1 103 ? 3.768 5.120 20.650 1.00 39.38 103 ALA A C 1
ATOM 755 O O . ALA A 1 103 ? 2.796 5.672 21.154 1.00 39.38 103 ALA A O 1
ATOM 756 N N . PHE A 1 104 ? 4.468 5.679 19.656 1.00 39.28 104 PHE A N 1
ATOM 757 C CA . PHE A 1 104 ? 4.219 7.054 19.224 1.00 39.28 104 PHE A CA 1
ATOM 758 C C . PHE A 1 104 ? 3.098 7.125 18.185 1.00 39.28 104 PHE A C 1
ATOM 760 O O . PHE A 1 104 ? 2.192 7.939 18.324 1.00 39.28 104 PHE A O 1
ATOM 767 N N . MET A 1 105 ? 3.129 6.274 17.149 1.00 48.84 105 MET A N 1
ATOM 768 C CA . MET A 1 105 ? 2.169 6.333 16.035 1.00 48.84 105 MET A CA 1
ATOM 769 C C . MET A 1 105 ? 2.037 4.958 15.360 1.00 48.84 105 MET A C 1
ATOM 771 O O . MET A 1 105 ? 2.705 4.682 14.361 1.00 48.84 105 MET A O 1
ATOM 775 N N . PRO A 1 106 ? 1.195 4.054 15.881 1.00 45.91 106 PRO A N 1
ATOM 776 C CA . PRO A 1 106 ? 1.213 2.670 15.429 1.00 45.91 106 PRO A CA 1
ATOM 777 C C . PRO A 1 106 ? 0.698 2.544 13.970 1.00 45.91 106 PRO A C 1
ATOM 779 O O . PRO A 1 106 ? 1.217 1.716 13.220 1.00 45.91 106 PRO A O 1
ATOM 782 N N . ALA A 1 107 ? -0.212 3.432 13.524 1.00 43.69 107 ALA A N 1
ATOM 783 C CA . ALA A 1 107 ? -0.716 3.502 12.141 1.00 43.69 107 ALA A CA 1
ATOM 784 C C . ALA A 1 107 ? 0.388 3.828 11.127 1.00 43.69 107 ALA A C 1
ATOM 786 O O . ALA A 1 107 ? 0.409 3.296 10.025 1.00 43.69 107 ALA A O 1
ATOM 787 N N . ILE A 1 108 ? 1.331 4.681 11.527 1.00 45.38 108 ILE A N 1
ATOM 788 C CA . ILE A 1 108 ? 2.438 5.146 10.692 1.00 45.38 108 ILE A CA 1
ATOM 789 C C . ILE A 1 108 ? 3.455 4.035 10.441 1.00 45.38 108 ILE A C 1
ATOM 791 O O . ILE A 1 108 ? 4.026 3.945 9.354 1.00 45.38 108 ILE A O 1
ATOM 795 N N . SER A 1 109 ? 3.651 3.154 11.424 1.00 41.47 109 SER A N 1
ATOM 796 C CA . SER A 1 109 ? 4.593 2.049 11.283 1.00 41.47 109 SER A CA 1
ATOM 797 C C . SER A 1 109 ? 4.173 1.084 10.164 1.00 41.47 109 SER A C 1
ATOM 799 O O . SER A 1 109 ? 5.011 0.706 9.353 1.00 41.47 109 SER A O 1
ATOM 801 N N . ALA A 1 110 ? 2.878 0.775 10.031 1.00 42.94 110 ALA A N 1
ATOM 802 C CA . ALA A 1 110 ? 2.379 -0.296 9.163 1.00 42.94 110 ALA A CA 1
ATOM 803 C C . ALA A 1 110 ? 2.594 -0.082 7.648 1.00 42.94 110 ALA A C 1
ATOM 805 O O . ALA A 1 110 ? 2.547 -1.040 6.881 1.00 42.94 110 ALA A O 1
ATOM 806 N N . ILE A 1 111 ? 2.832 1.149 7.188 1.00 48.47 111 ILE A N 1
ATOM 807 C CA . ILE A 1 111 ? 2.848 1.477 5.743 1.00 48.47 111 ILE A CA 1
ATOM 808 C C . ILE A 1 111 ? 4.227 1.832 5.237 1.00 48.47 111 ILE A C 1
ATOM 810 O O . ILE A 1 111 ? 4.549 1.553 4.084 1.00 48.47 111 ILE A O 1
ATOM 814 N N . TRP A 1 112 ? 5.087 2.352 6.107 1.00 47.72 112 TRP A N 1
ATOM 815 C CA . TRP A 1 112 ? 6.511 2.322 5.814 1.00 47.72 112 TRP A CA 1
ATOM 816 C C . TRP A 1 112 ? 6.977 0.869 5.593 1.00 47.72 112 TRP A C 1
ATOM 818 O O . TRP A 1 112 ? 7.679 0.598 4.621 1.00 47.72 112 TRP A O 1
ATOM 828 N N . MET A 1 113 ? 6.429 -0.082 6.367 1.00 48.09 113 MET A N 1
ATOM 829 C CA . MET A 1 113 ? 6.625 -1.530 6.179 1.00 48.09 113 MET A CA 1
ATOM 830 C C . MET A 1 113 ? 6.180 -2.041 4.801 1.00 48.09 113 MET A C 1
ATOM 832 O O . MET A 1 113 ? 6.813 -2.951 4.277 1.00 48.09 113 MET A O 1
ATOM 836 N N . ALA A 1 114 ? 5.121 -1.468 4.217 1.00 44.00 114 ALA A N 1
ATOM 837 C CA . ALA A 1 114 ? 4.589 -1.833 2.900 1.00 44.00 114 ALA A CA 1
ATOM 838 C C . ALA A 1 114 ? 5.435 -1.300 1.734 1.00 44.00 114 ALA A C 1
ATOM 840 O O . ALA A 1 114 ? 5.597 -1.955 0.708 1.00 44.00 114 ALA A O 1
ATOM 841 N N . ILE A 1 115 ? 5.965 -0.084 1.879 1.00 47.22 115 ILE A N 1
ATOM 842 C CA . ILE A 1 115 ? 6.750 0.569 0.825 1.00 47.22 115 ILE A CA 1
ATOM 843 C C . ILE A 1 115 ? 8.189 0.033 0.821 1.00 47.22 115 ILE A C 1
ATOM 845 O O . ILE A 1 115 ? 8.760 -0.179 -0.248 1.00 47.22 115 ILE A O 1
ATOM 849 N N . ASN A 1 116 ? 8.760 -0.264 1.994 1.00 47.00 116 ASN A N 1
ATOM 850 C CA . ASN A 1 116 ? 10.095 -0.857 2.098 1.00 47.00 116 ASN A CA 1
ATOM 851 C C . ASN A 1 116 ? 10.128 -2.372 1.863 1.00 47.00 116 ASN A C 1
ATOM 853 O O . ASN A 1 116 ? 11.160 -2.872 1.416 1.00 47.00 116 ASN A O 1
ATOM 857 N N . SER A 1 117 ? 9.040 -3.118 2.089 1.00 42.53 117 SER A N 1
ATOM 858 C CA . SER A 1 117 ? 9.000 -4.560 1.782 1.00 42.53 117 SER A CA 1
ATOM 859 C C . SER A 1 117 ? 9.042 -4.870 0.284 1.00 42.53 117 SER A C 1
ATOM 861 O O . SER A 1 117 ? 9.518 -5.937 -0.102 1.00 42.53 117 SER A O 1
ATOM 863 N N . MET A 1 118 ? 8.686 -3.913 -0.583 1.00 45.78 118 MET A N 1
ATOM 864 C CA . MET A 1 118 ? 8.919 -4.011 -2.032 1.00 45.78 118 MET A CA 1
ATOM 865 C C . MET A 1 118 ? 10.417 -4.039 -2.412 1.00 45.78 118 MET A C 1
ATOM 867 O O . MET A 1 118 ? 10.756 -4.249 -3.580 1.00 45.78 118 MET A O 1
ATOM 871 N N . ARG A 1 119 ? 11.337 -3.898 -1.440 1.00 43.31 119 ARG A N 1
ATOM 872 C CA . ARG A 1 119 ? 12.777 -4.149 -1.625 1.00 43.31 119 ARG A CA 1
ATOM 873 C C . ARG A 1 119 ? 13.144 -5.629 -1.761 1.00 43.31 119 ARG A C 1
ATOM 875 O O . ARG A 1 119 ? 14.258 -5.905 -2.196 1.00 43.31 119 ARG A O 1
ATOM 882 N N . PHE A 1 120 ? 12.266 -6.582 -1.446 1.00 38.25 120 PHE A N 1
ATOM 883 C CA . PHE A 1 120 ? 12.636 -8.000 -1.469 1.00 38.25 120 PHE A CA 1
ATOM 884 C C . PHE A 1 120 ? 11.933 -8.771 -2.594 1.00 38.25 120 PHE A C 1
ATOM 886 O O . PHE A 1 120 ? 10.706 -8.882 -2.630 1.00 38.25 120 PHE A O 1
ATOM 893 N N . THR A 1 121 ? 12.800 -9.286 -3.481 1.00 38.97 121 THR A N 1
ATOM 894 C CA . THR A 1 121 ? 12.609 -10.069 -4.724 1.00 38.97 121 THR A CA 1
ATOM 895 C C . THR A 1 121 ? 12.012 -9.317 -5.889 1.00 38.97 121 THR A C 1
ATOM 897 O O . THR A 1 121 ? 10.860 -8.849 -5.759 1.00 38.97 121 THR A O 1
#

pLDDT: mean 76.67, std 18.71, range [37.97, 96.19]

Sequence (121 aa):
MIGYVTVGTKDLEKAAAFFDALLALKGGSRLMQTDRVIAWRGKNPQDCGFGIALPQDGNPASVGNGVMVAIEAASPQEVDAIYKKALELGGTDEARRANGCRAFMPAISAIWMAINSMRFT

InterPro domains:
  IPR029068 Glyoxalase/Bleomycin resistance protein/Dihydroxybiphenyl dioxygenas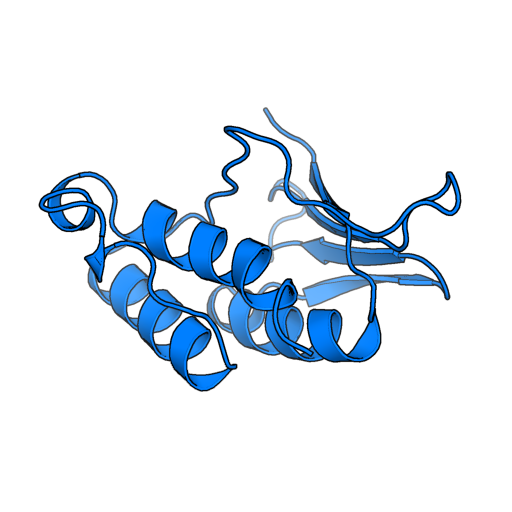e [G3DSA:3.10.180.10] (1-110)
  IPR029068 Glyoxalase/Bleomycin resistance protein/Dihydroxybiphenyl dioxygenase [SSF54593] (2-97)

Foldseek 3Di:
DAQEDEAEFPDPVLLCVLCVQLCVLQVKDWPDDDPFKTKIAGPDNRGYIYMYGHDPVPDHGDDDDVDFDFDDDPDPVSLVVSQVSLVVSQFDQPVVVVPPPCPPCSRRRSVVSSRCSSVDD